Protein AF-A0A4Q7CL78-F1 (afdb_monomer_lite)

InterPro domains:
  IPR027417 P-loop containing nucleoside triphosphate hydrolase [G3DSA:3.40.50.300] (1-40)
  IPR027417 P-loop containing nucleoside triphosphate hydrolase [SSF52540] (2-40)

Sequence (40 aa):
MLIQLDQIGRMKQGKTILKKISLQIAKGDKWILYGLNGAG

Secondary structure (DSSP, 8-state):
--EEEEEEEEEETTEEEEEEEEEEE-TT--------TT--

Organism: NCBI:txid70255

Radius of gyration: 12.34 Å; chains: 1; bounding box: 26×12×30 Å

Structure (mmCIF, N/CA/C/O backbone):
data_AF-A0A4Q7CL78-F1
#
_entry.id   AF-A0A4Q7CL78-F1
#
loop_
_atom_site.group_PDB
_atom_site.id
_atom_site.type_symbol
_atom_site.label_atom_id
_atom_site.label_alt_id
_atom_site.label_comp_id
_atom_site.label_asym_id
_atom_site.label_entity_id
_atom_site.label_seq_id
_atom_site.pdbx_PDB_ins_code
_atom_site.Cartn_x
_atom_site.Cartn_y
_atom_site.Cartn_z
_atom_site.occupancy
_atom_site.B_iso_or_equiv
_atom_site.auth_seq_id
_atom_site.auth_comp_id
_atom_site.auth_asym_id
_atom_site.auth_atom_id
_atom_site.pdbx_PDB_model_num
ATOM 1 N N . MET A 1 1 ? -0.901 -4.040 -19.738 1.00 83.50 1 MET A N 1
ATOM 2 C CA . MET A 1 1 ? -1.432 -3.776 -18.386 1.00 83.50 1 MET A CA 1
ATOM 3 C C . MET A 1 1 ? -1.162 -5.007 -17.537 1.00 83.50 1 MET A C 1
ATOM 5 O O . MET A 1 1 ? -1.457 -6.088 -18.028 1.00 83.50 1 MET A O 1
ATOM 9 N N . LEU A 1 2 ? -0.538 -4.877 -16.361 1.00 97.00 2 LEU A N 1
ATOM 10 C CA . LEU A 1 2 ? -0.258 -6.026 -15.481 1.00 97.00 2 LEU A CA 1
ATOM 11 C C . LEU A 1 2 ? -1.200 -6.066 -14.276 1.00 97.00 2 LEU A C 1
ATOM 13 O O . LEU A 1 2 ? -1.715 -7.129 -13.949 1.00 97.00 2 LEU A O 1
ATOM 17 N N . ILE A 1 3 ? -1.440 -4.921 -13.634 1.00 98.19 3 ILE A N 1
ATOM 18 C CA . ILE A 1 3 ? -2.344 -4.804 -12.484 1.00 98.19 3 ILE A CA 1
ATOM 19 C C . ILE A 1 3 ? -3.252 -3.601 -12.705 1.00 98.19 3 ILE A C 1
ATOM 21 O O . ILE A 1 3 ? -2.787 -2.543 -13.127 1.00 98.19 3 ILE A O 1
ATOM 25 N N . GLN A 1 4 ? -4.533 -3.767 -12.387 1.00 98.31 4 GLN A N 1
ATOM 26 C CA . GLN A 1 4 ? -5.511 -2.691 -12.344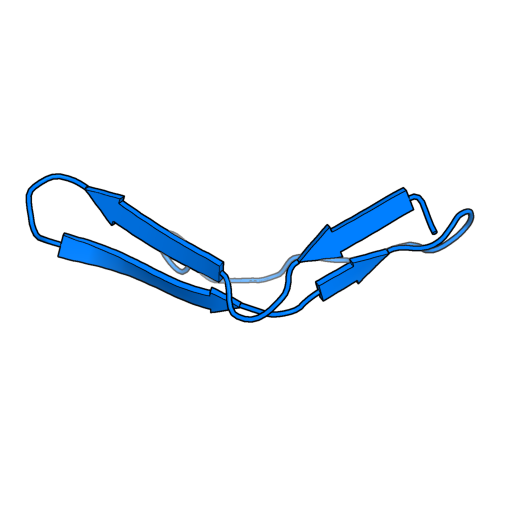 1.00 98.31 4 GLN A CA 1
ATOM 27 C C . GLN A 1 4 ? -6.418 -2.887 -11.129 1.00 98.31 4 GLN A C 1
ATOM 29 O O . GLN A 1 4 ? -7.097 -3.903 -11.002 1.00 98.31 4 GLN A O 1
ATOM 34 N N . LEU A 1 5 ? -6.407 -1.902 -10.241 1.00 98.44 5 LEU A N 1
ATOM 35 C CA . LEU A 1 5 ? -7.313 -1.762 -9.111 1.00 98.44 5 LEU A CA 1
ATOM 36 C C . LEU A 1 5 ? -8.179 -0.535 -9.383 1.00 98.44 5 LEU A C 1
ATOM 38 O O . LEU A 1 5 ? -7.640 0.531 -9.690 1.00 98.44 5 LEU A O 1
ATOM 42 N N . ASP A 1 6 ? -9.494 -0.676 -9.262 1.00 98.44 6 ASP A N 1
ATOM 43 C CA . ASP A 1 6 ? -10.432 0.433 -9.408 1.00 98.44 6 ASP A CA 1
ATOM 44 C C . ASP A 1 6 ? -11.330 0.540 -8.174 1.00 98.44 6 ASP A C 1
ATOM 46 O O . ASP A 1 6 ? -12.107 -0.366 -7.874 1.00 98.44 6 ASP A O 1
ATOM 50 N N . GLN A 1 7 ? -11.154 1.630 -7.423 1.00 98.44 7 GLN A N 1
ATOM 51 C CA . GLN A 1 7 ? -11.890 1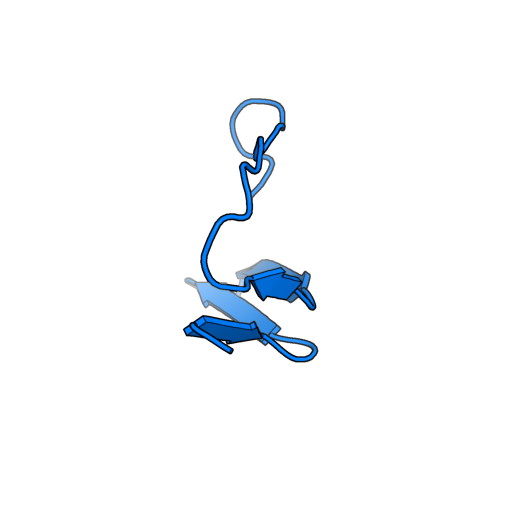.975 -6.205 1.00 98.44 7 GLN A CA 1
ATOM 52 C C . GLN A 1 7 ? -12.020 0.827 -5.194 1.00 98.44 7 GLN A C 1
ATOM 54 O O . GLN A 1 7 ? -13.020 0.725 -4.476 1.00 98.44 7 GLN A O 1
ATOM 59 N N . ILE A 1 8 ? -10.992 -0.014 -5.077 1.00 98.31 8 ILE A N 1
ATOM 60 C CA . ILE A 1 8 ? -11.063 -1.195 -4.222 1.00 98.31 8 ILE A CA 1
ATOM 61 C C . ILE A 1 8 ? -11.104 -0.813 -2.740 1.00 98.31 8 ILE A C 1
ATOM 63 O O . ILE A 1 8 ? -10.582 0.221 -2.307 1.00 98.31 8 ILE A O 1
ATOM 67 N N . GLY A 1 9 ? -11.697 -1.691 -1.939 1.00 98.31 9 GLY A N 1
ATOM 68 C CA . GLY A 1 9 ? -11.697 -1.589 -0.488 1.00 98.31 9 GLY A CA 1
ATOM 69 C C . GLY A 1 9 ? -11.426 -2.934 0.169 1.00 98.31 9 GLY A C 1
ATOM 70 O O . GLY A 1 9 ? -11.666 -3.992 -0.412 1.00 98.31 9 GLY A O 1
ATOM 71 N N . ARG A 1 10 ? -10.942 -2.891 1.411 1.00 98.31 10 ARG A N 1
ATOM 72 C CA . ARG A 1 10 ? -10.767 -4.074 2.257 1.00 98.31 10 ARG A CA 1
ATOM 73 C C . ARG A 1 10 ? -11.389 -3.816 3.614 1.00 98.31 10 ARG A C 1
ATOM 75 O O . ARG A 1 10 ? -11.036 -2.847 4.278 1.00 98.31 10 ARG A O 1
ATOM 82 N N . MET A 1 11 ? -12.260 -4.723 4.042 1.00 98.50 11 MET A N 1
ATOM 83 C CA . MET A 1 11 ? -12.814 -4.739 5.392 1.00 98.50 11 MET A CA 1
ATOM 84 C C . MET A 1 11 ? -12.399 -6.016 6.122 1.00 98.50 11 MET A C 1
ATOM 86 O O . MET A 1 11 ? -12.286 -7.083 5.514 1.00 98.50 11 MET A O 1
ATOM 90 N N . LYS A 1 12 ? -12.170 -5.913 7.431 1.00 97.88 12 LYS A N 1
ATOM 91 C CA . LYS A 1 12 ? -11.906 -7.051 8.318 1.00 97.88 12 LYS A CA 1
ATOM 92 C C . LYS A 1 12 ? -12.511 -6.765 9.688 1.00 97.88 12 LYS A C 1
ATOM 94 O O . LYS A 1 12 ? -12.306 -5.686 10.230 1.00 97.88 12 LYS A O 1
ATOM 99 N N . GLN A 1 13 ? -13.250 -7.729 10.244 1.00 98.06 13 GLN A N 1
ATOM 100 C CA . GLN A 1 13 ? -13.881 -7.609 11.572 1.00 98.06 13 GLN A CA 1
ATOM 101 C C . GLN A 1 13 ? -14.721 -6.323 11.718 1.00 98.06 13 GLN A C 1
ATOM 103 O O . GLN A 1 13 ? -14.610 -5.601 12.704 1.00 98.06 13 GLN A O 1
ATOM 108 N N . GLY A 1 14 ? -15.506 -5.991 10.688 1.00 97.94 14 GLY A N 1
ATOM 109 C CA . GLY A 1 14 ? -16.337 -4.780 10.660 1.00 97.94 14 GLY A CA 1
ATOM 110 C C . GLY A 1 14 ? -15.571 -3.463 10.484 1.00 97.94 14 GLY A C 1
ATOM 111 O O . GLY A 1 14 ? -16.198 -2.415 10.368 1.00 97.94 14 GLY A O 1
ATOM 112 N N . LYS A 1 15 ? -14.234 -3.488 10.420 1.00 98.19 15 LYS A N 1
ATOM 113 C CA . LYS A 1 15 ? -13.397 -2.298 10.235 1.00 98.19 15 LYS A CA 1
ATOM 114 C C . LYS A 1 15 ? -12.938 -2.175 8.789 1.00 98.19 15 LYS A C 1
ATOM 116 O O . LYS A 1 15 ? -12.514 -3.157 8.178 1.00 98.19 15 LYS A O 1
ATOM 121 N N . THR A 1 16 ? -12.991 -0.959 8.258 1.00 98.19 16 THR A N 1
ATOM 122 C CA . THR A 1 16 ? -12.412 -0.620 6.955 1.00 98.19 16 THR A CA 1
ATOM 123 C C . THR A 1 16 ? -10.907 -0.436 7.106 1.00 98.19 16 THR A C 1
ATOM 125 O O . THR A 1 16 ? -10.474 0.391 7.901 1.00 98.19 16 THR A O 1
ATOM 128 N N . ILE A 1 17 ? -10.136 -1.213 6.348 1.00 98.44 17 ILE A N 1
ATOM 129 C CA . ILE A 1 17 ? -8.667 -1.197 6.329 1.00 98.44 17 ILE A CA 1
ATOM 130 C C . ILE A 1 17 ? -8.172 -0.415 5.108 1.00 98.44 17 ILE A C 1
ATOM 132 O O . ILE A 1 17 ? -7.429 0.544 5.249 1.00 98.44 17 ILE A O 1
ATOM 136 N N . LEU A 1 18 ? -8.678 -0.751 3.915 1.00 98.62 18 LEU A N 1
ATOM 137 C CA . LEU A 1 18 ? -8.414 -0.011 2.676 1.00 98.62 18 LEU A CA 1
ATOM 138 C C . LEU A 1 18 ? -9.717 0.584 2.149 1.00 98.62 18 LEU A C 1
ATOM 140 O O . LEU A 1 18 ? -10.758 -0.082 2.177 1.00 98.62 18 LEU A O 1
ATOM 144 N N . LYS A 1 19 ? -9.668 1.818 1.644 1.00 98.50 19 LYS A N 1
ATOM 145 C CA . LYS A 1 19 ? -10.851 2.543 1.167 1.00 98.50 19 LYS A CA 1
ATOM 146 C C . LYS A 1 19 ? -10.561 3.261 -0.148 1.00 98.50 19 LYS A C 1
ATOM 148 O O . LYS A 1 19 ? -9.785 4.207 -0.159 1.00 98.50 19 LYS A O 1
ATOM 153 N N . LYS A 1 20 ? -11.265 2.861 -1.212 1.00 98.44 20 LYS A N 1
ATOM 154 C CA . LYS A 1 20 ? -11.254 3.498 -2.541 1.00 98.44 20 LYS A CA 1
ATOM 155 C C . LYS A 1 20 ? -9.846 3.668 -3.127 1.00 98.44 20 LYS A C 1
ATOM 157 O O . LYS A 1 20 ? -9.475 4.759 -3.548 1.00 98.44 20 LYS A O 1
ATOM 162 N N . ILE A 1 21 ? -9.071 2.586 -3.157 1.00 98.50 21 ILE A N 1
ATOM 163 C CA . ILE A 1 21 ? -7.743 2.589 -3.780 1.00 98.50 21 ILE A CA 1
ATOM 164 C C . ILE A 1 21 ? -7.881 2.293 -5.275 1.00 98.50 21 ILE A C 1
ATOM 166 O O . ILE A 1 21 ? -8.464 1.276 -5.653 1.00 98.50 21 ILE A O 1
ATOM 170 N N . SER A 1 22 ? -7.309 3.157 -6.111 1.00 98.56 22 SER A N 1
ATOM 171 C CA . SER A 1 22 ? -7.157 2.922 -7.549 1.00 98.56 22 SER A CA 1
ATOM 172 C C . SER A 1 22 ? -5.673 2.945 -7.911 1.00 98.56 22 SER A C 1
ATOM 174 O O . SER A 1 22 ? -4.953 3.855 -7.506 1.00 98.56 22 SER A O 1
ATOM 176 N N . LEU A 1 23 ? -5.209 1.933 -8.644 1.00 98.06 23 LEU A N 1
ATOM 177 C CA . LEU A 1 23 ? -3.805 1.777 -9.033 1.00 98.0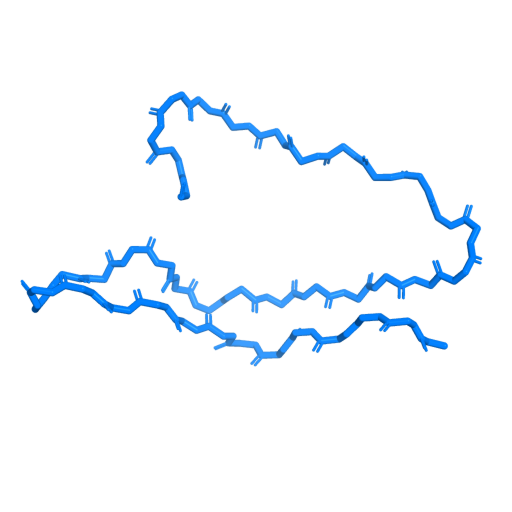6 23 LEU A CA 1
ATOM 178 C C . LEU A 1 23 ? -3.717 1.008 -10.349 1.00 98.06 23 LEU A C 1
ATOM 180 O O . LEU A 1 23 ? -4.365 -0.024 -10.511 1.00 98.06 23 LEU A O 1
ATOM 184 N N . GLN A 1 24 ? -2.879 1.476 -11.266 1.00 98.44 24 GLN A N 1
ATOM 185 C CA . GLN A 1 24 ? -2.542 0.760 -12.492 1.00 98.44 24 GLN A CA 1
ATOM 186 C C . GLN A 1 24 ? -1.031 0.561 -12.546 1.00 98.44 24 GLN A C 1
ATOM 188 O O . GLN A 1 24 ? -0.282 1.510 -12.328 1.00 98.44 24 GLN A O 1
ATOM 193 N N . ILE A 1 25 ? -0.590 -0.668 -12.819 1.00 98.38 25 ILE A N 1
ATOM 194 C CA . ILE A 1 25 ? 0.828 -1.001 -12.998 1.00 98.38 25 ILE A CA 1
ATOM 195 C C . ILE A 1 25 ? 1.012 -1.640 -14.372 1.00 98.38 25 ILE A C 1
ATOM 197 O O . ILE A 1 25 ? 0.347 -2.626 -14.728 1.00 98.38 25 ILE A O 1
ATOM 201 N N . ALA A 1 26 ? 1.944 -1.085 -15.142 1.00 98.69 26 ALA A N 1
ATOM 202 C CA . ALA A 1 26 ? 2.338 -1.567 -16.454 1.00 98.69 26 ALA A CA 1
ATOM 203 C C . ALA A 1 26 ? 3.683 -2.313 -16.415 1.00 98.69 26 ALA A C 1
ATOM 205 O O . ALA A 1 26 ? 4.427 -2.307 -15.434 1.00 98.69 26 ALA A O 1
ATOM 206 N N . LYS A 1 27 ? 3.999 -3.005 -17.515 1.00 98.31 27 LYS A N 1
ATOM 207 C CA . LYS A 1 27 ? 5.277 -3.707 -17.661 1.00 98.31 27 LYS A CA 1
ATOM 208 C C . LYS A 1 27 ? 6.407 -2.679 -17.740 1.00 98.31 27 LYS A C 1
ATOM 210 O O . LYS A 1 27 ? 6.411 -1.857 -18.647 1.00 98.31 27 LYS A O 1
ATOM 215 N N . GLY A 1 28 ? 7.383 -2.786 -16.842 1.00 98.19 28 GLY A N 1
ATOM 216 C CA . GLY A 1 28 ? 8.568 -1.921 -16.821 1.00 98.19 28 GLY A CA 1
ATOM 217 C C . GLY A 1 28 ? 8.498 -0.753 -15.833 1.0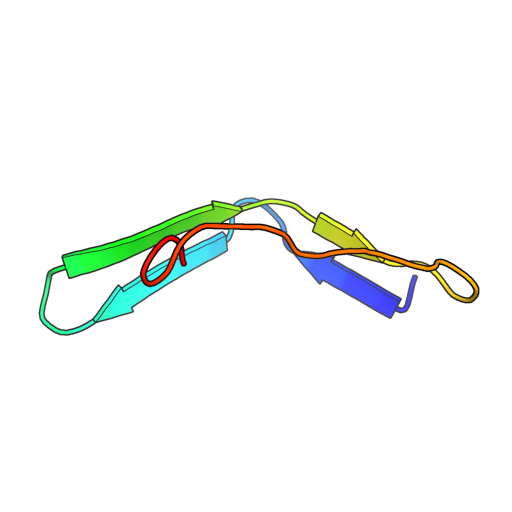0 98.19 28 GLY A C 1
ATOM 218 O O . GLY A 1 28 ? 9.530 -0.103 -15.626 1.00 98.19 28 GLY A O 1
ATOM 219 N N . ASP A 1 29 ? 7.346 -0.527 -15.196 1.00 98.44 29 ASP A N 1
ATOM 220 C CA . ASP A 1 29 ? 7.207 0.435 -14.103 1.00 98.44 29 ASP A CA 1
ATOM 221 C C . ASP A 1 29 ? 8.069 0.023 -12.903 1.00 98.44 29 ASP A C 1
ATOM 223 O O . ASP A 1 29 ? 8.227 -1.164 -12.606 1.00 98.44 29 ASP A O 1
ATOM 227 N N . LYS A 1 30 ? 8.605 1.014 -12.184 1.00 98.12 30 LYS A N 1
ATOM 228 C CA . LYS A 1 30 ? 9.257 0.819 -10.884 1.00 98.12 30 LYS A CA 1
ATOM 229 C C . LYS A 1 30 ? 8.535 1.699 -9.877 1.00 98.12 30 LYS A C 1
ATOM 231 O O . LYS A 1 30 ? 8.584 2.920 -9.988 1.00 98.12 30 LYS A O 1
ATOM 236 N N . TRP A 1 31 ? 7.847 1.075 -8.930 1.00 98.12 31 TRP A N 1
ATOM 237 C CA . TRP A 1 31 ? 7.022 1.764 -7.944 1.00 98.12 31 TRP A CA 1
ATOM 238 C C . TRP A 1 31 ? 7.629 1.657 -6.555 1.00 98.12 31 TRP A C 1
ATOM 240 O O . TRP A 1 31 ? 8.137 0.608 -6.164 1.00 98.12 31 TRP A O 1
ATOM 250 N N . ILE A 1 32 ? 7.498 2.738 -5.795 1.00 98.12 32 ILE A N 1
ATOM 251 C CA . ILE A 1 32 ? 7.649 2.715 -4.346 1.00 98.12 32 ILE A CA 1
ATOM 252 C C . ILE A 1 32 ? 6.249 2.791 -3.748 1.00 98.12 32 ILE A C 1
ATOM 254 O O . ILE A 1 32 ? 5.478 3.692 -4.075 1.00 98.12 32 ILE A O 1
ATOM 258 N N . LEU A 1 33 ? 5.933 1.852 -2.859 1.00 98.00 33 LEU A N 1
ATOM 259 C CA . LEU A 1 33 ? 4.790 1.952 -1.962 1.00 98.00 33 LEU A CA 1
ATOM 260 C C . LEU A 1 33 ? 5.311 2.446 -0.614 1.00 98.00 33 LEU A C 1
ATOM 262 O O . LEU A 1 33 ? 6.081 1.750 0.044 1.00 98.00 33 LEU A O 1
ATOM 266 N N . TYR A 1 34 ? 4.925 3.660 -0.233 1.00 97.94 34 TYR A N 1
ATOM 267 C CA . TYR A 1 34 ? 5.418 4.321 0.971 1.00 97.94 34 TYR A CA 1
ATOM 268 C C . TYR A 1 34 ? 4.278 4.622 1.939 1.00 97.94 34 TYR A C 1
ATOM 270 O O . TYR A 1 34 ? 3.210 5.082 1.537 1.00 97.94 34 TYR A O 1
ATOM 278 N N . GLY A 1 35 ? 4.539 4.403 3.224 1.00 97.50 35 GLY A N 1
ATOM 279 C CA . GLY A 1 35 ? 3.634 4.734 4.312 1.00 97.50 35 GLY A CA 1
ATOM 280 C C . GLY A 1 35 ? 4.263 4.416 5.664 1.00 97.50 35 GLY A C 1
ATOM 281 O O . GLY A 1 35 ? 5.209 3.635 5.755 1.00 97.50 35 GLY A O 1
ATOM 282 N N . LEU A 1 36 ? 3.734 5.039 6.717 1.00 98.50 36 LEU A N 1
ATOM 283 C CA . LEU A 1 36 ? 4.083 4.692 8.094 1.00 98.50 36 LEU A CA 1
ATOM 284 C C . LEU A 1 36 ? 3.544 3.298 8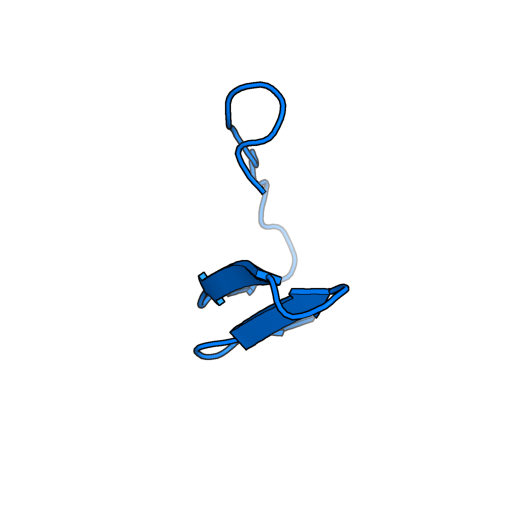.456 1.00 98.50 36 LEU A C 1
ATOM 286 O O . LEU A 1 36 ? 2.651 2.766 7.792 1.00 98.50 36 LEU A O 1
ATOM 290 N N . ASN A 1 37 ? 4.046 2.724 9.553 1.00 98.31 37 ASN A N 1
ATOM 291 C CA . ASN A 1 37 ? 3.533 1.459 10.078 1.00 98.31 37 ASN A CA 1
ATOM 292 C C . ASN A 1 37 ? 2.018 1.551 10.325 1.00 98.31 37 ASN A C 1
ATOM 294 O O . ASN A 1 37 ? 1.554 2.415 11.067 1.00 98.31 37 ASN A O 1
ATOM 298 N N . GLY A 1 38 ? 1.259 0.647 9.697 1.00 97.00 38 GLY A N 1
ATOM 299 C CA . GLY A 1 38 ? -0.203 0.592 9.792 1.00 97.00 38 GLY A CA 1
ATOM 300 C C . GLY A 1 38 ? -0.973 1.483 8.808 1.00 97.00 38 GLY A C 1
ATOM 301 O O . GLY A 1 38 ? -2.190 1.575 8.939 1.00 97.00 38 GLY A O 1
ATOM 302 N N . ALA A 1 39 ? -0.314 2.131 7.836 1.00 96.94 39 ALA A N 1
ATOM 303 C CA . ALA A 1 39 ? -0.975 3.005 6.855 1.00 96.94 39 ALA A CA 1
ATOM 304 C C . ALA A 1 39 ? -1.880 2.276 5.837 1.00 96.94 39 ALA A C 1
ATOM 306 O O . ALA A 1 39 ? -2.690 2.922 5.171 1.00 96.94 39 ALA A O 1
ATOM 307 N N . GLY A 1 40 ? -1.748 0.956 5.707 1.00 91.38 40 GLY A N 1
ATOM 308 C CA . GLY A 1 40 ? -2.545 0.117 4.813 1.00 91.38 40 GLY A CA 1
ATOM 309 C C . GLY A 1 40 ? -2.508 -1.338 5.233 1.00 91.38 40 GLY A C 1
ATOM 310 O O . GLY A 1 40 ? -1.414 -1.796 5.630 1.00 91.38 40 GLY A O 1
#

Foldseek 3Di:
DPDWDAQDWDDDPNDTLGGGDTDDDDPPDDDDDDDDVSND

pLDDT: mean 97.64, std 2.53, range [83.5, 98.69]

=== Feature glossary ===
The record interleaves many kinds of information about one protein. Here is each kind framed as the question it answers.

Q: What does the local fold look like, residue by residue?
A: The Foldseek 3Di string encodes local tertiary geometry as a 20-letter alphabet — one character per residue — derived from the relative positions of nearby Cα atoms. Unlike the amino-acid sequence, 3Di is a direct function of the 3D structure, so two proteins with the same fold have similar 3Di strings even at low sequence identity.

Q: Which residues are in helices, strands, or loops?
A: The SS8 string is DSSP's per-residue secondary-structure call. α-heli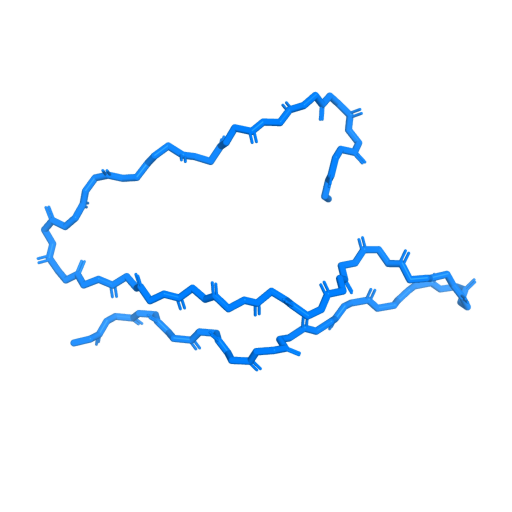x (H) means an i→i+4 H-bond ladder; β-strand (E) means the residue participates in a β-sheet; 3₁₀ (G) and π (I) are tighter and wider helices; T/S are turns/bends; '-' is loop.

Q: How big and how compact is the whole molecule?
A: Radius of gyration (Rg) is the root-mean-square distance of Cα atoms from their centroid — a single number for overall size and compactness. A globular domain of N residues has Rg ≈ 2.2·N^0.38 Å; an extended or disordered chain has a much larger Rg. The Cα contact count is the number of residue pairs whose Cα atoms are within 8 Å and are more than four positions apart in sequence — a standard proxy for tertiary packing density. The bounding box is the smallest axis-aligned box enclosing all Cα atoms.

Q: Where is each backbone atom in 3D?
A: Structure coordinates are given as an mmCIF _atom_site loop: one row per atom with element, residue name, chain id, sequence number, and x/y/z position in Å. Only the four main-chain atoms per residue are included here; side chains are omitted to keep the record compact.

Q: What is the amino-acid chain?
A: Primary structure: the covalent order of the twenty standard amino acids along the backbone. Two proteins with the same sequence will (almost always) fold to the same structure; two with 30% identity often share a fold but not the details.

Q: What if only a Cα trace is available?
A: Three-state secondary structure (P-SEA) collapses the eight DSSP classes into helix (a), strand (b), and coil (c). P-SEA assigns these from Cα geometry alone — distances and angles — without requiring backbone oxygens, so it works on any Cα trace.

Q: What family and function is it annotated with?
A: Database cross-references. InterPro integrates a dozen domain/family signature databases into unified entries with residue-range hits. GO terms attach function/process/location labels with evidence codes. CATH codes position the fold in a four-level structural taxonomy. Organism is the NCBI-taxonomy species name.

Q: How confident is the AlphaFold model at each residue?
A: pLDDT is the predicted lDDT-Cα score: AlphaFold's confidence that the local environment of each residue (all inter-atomic distances within 15 Å) is correctly placed. It is a per-residue number between 0 and 100, with higher meaning more reliable.

Q: How mobile is each atom in the crystal?
A: B-factor (Debye–Waller factor) reflects atomic displacement in the crystal lattice. It is an experimental observable (units Å²), not a prediction; low values mean the atom is pinned down, high values mean it moves or is heterogeneous across the crystal.

Q: Which residues are buried vs exposed?
A: SASA measures how much of the protein is reachable by solvent. It is computed by rolling a water-sized probe over the atomic surface and summing the exposed area (Å²). Per-residue SASA distinguishes core (buried, low SASA) from surface (exposed, high SASA) residues; total SASA is a whole-molecule size measure.

Q: What do the diagnostic plots show?
A: Plot images: a contact map (which residues are close in 3D, as an N×N binary image), a Ramachandran scatter (backbone torsion angles, revealing secondary-structure composition at a glance), and — for AlphaFold structures — a PAE heatmap (pairwise prediction confidence).

Q: What known structures does this most resemble?
A: The Foldseek neighbor list gives the closest experimentally determined structures in the PDB, ranked by structural alignment. TM-score near 1 means near-identical fold; near 0.3 means only rough topology match. This is how one finds what a novel AlphaFold prediction most resembles in the solved-structure universe.

Q: Are the domains correctly placed relative to each other?
A: Predicted aligned error is AlphaFold's pairwise confidence. Unlike pLDDT (per-residue), PAE is per-residue-pair and captures whether two parts of the structure are correctly placed relative to each other. Units are ångströms of expected positional error.

Q: What do the rendered images show?
A: Structure images are PyMOL renders from six orthogonal camera directions. Cartoon representation draws helices as coils and strands as arrows; sticks shows the backbone as bonds; surface shows the solvent-excluded envelope. Rainbow coloring maps sequence position to hue (blue→red, N→C); chain coloring assigns a distinct color per polypeptide.

Q: What are the backbone torsion angles?
A: φ (phi) and ψ (psi) are the two rotatable backbone dihedrals per residue: φ is the C(i-1)–N–Cα–C torsion, ψ is the N–Cα–C–N(i+1) torsion, both in degrees on (−180°, 180°]. α-helical residues cluster near (−60°, −45°); β-strand residues near (−120°, +130°). A Ramachandran plot is simply a scatter of (φ, ψ) for every residue.